Protein AF-A0A5C4M8S4-F1 (afdb_monomer)

Solvent-accessible surface area (backbone atoms only — not comparable to full-atom values): 7333 Å² total; per-residue (Å²): 133,83,67,44,34,66,45,56,55,55,42,45,72,39,97,82,41,53,70,67,50,42,56,33,48,51,38,37,75,72,65,78,52,54,52,59,38,44,46,71,66,72,43,82,48,68,52,53,49,50,63,73,31,76,70,24,52,75,60,47,46,62,53,45,48,50,57,63,66,45,74,79,72,62,76,74,74,63,77,70,79,61,84,75,88,84,81,81,91,80,77,94,71,93,74,80,92,80,88,79,88,81,87,83,88,78,83,86,90,89,135

pLDDT: mean 73.14, std 19.59, range [37.25, 93.69]

Organism: NCBI:txid2547244

Radius of gyration: 30.23 Å; Cα contacts (8 Å, |Δi|>4): 64; chains: 1; bounding box: 46×39×92 Å

Secondary structure (DSSP, 8-state):
----HHHHHHHHTSTT--HHHHHHHHHHHTTS--HHHHHTT----HHHHHTTSHHHHHHHHHHHHHHHHS-----------------------------------------

Structure (mmCIF, N/CA/C/O backbone):
data_AF-A0A5C4M8S4-F1
#
_entry.id   AF-A0A5C4M8S4-F1
#
loop_
_atom_site.group_PDB
_atom_site.id
_atom_site.type_symbol
_atom_site.label_atom_id
_atom_site.label_alt_id
_atom_site.label_comp_id
_atom_site.label_asym_id
_atom_site.label_entity_id
_atom_site.label_seq_id
_atom_site.pdbx_PDB_ins_code
_atom_site.Cartn_x
_atom_site.Cartn_y
_atom_site.Cartn_z
_atom_site.occupancy
_atom_site.B_iso_or_equiv
_atom_site.auth_seq_id
_atom_site.auth_comp_id
_atom_site.auth_asym_id
_atom_site.auth_atom_id
_atom_site.pdbx_PDB_model_num
ATOM 1 N N . MET A 1 1 ? 4.637 17.259 -0.655 1.00 48.94 1 MET A N 1
ATOM 2 C CA . MET A 1 1 ? 3.889 16.538 -1.704 1.00 48.94 1 MET A CA 1
ATOM 3 C C . MET A 1 1 ? 2.849 15.663 -1.026 1.00 48.94 1 MET A C 1
ATOM 5 O O . MET A 1 1 ? 3.253 14.885 -0.167 1.00 48.94 1 MET A O 1
ATOM 9 N N . PRO A 1 2 ? 1.546 15.833 -1.297 1.00 57.75 2 PRO A N 1
ATOM 10 C CA . PRO A 1 2 ? 0.522 15.019 -0.655 1.00 57.75 2 PRO A CA 1
ATOM 11 C C . PRO A 1 2 ? 0.534 13.591 -1.217 1.00 57.75 2 PRO A C 1
ATOM 13 O O . PRO A 1 2 ? 0.656 13.375 -2.420 1.00 57.75 2 PRO A O 1
ATOM 16 N N . LEU A 1 3 ? 0.436 12.620 -0.315 1.00 73.50 3 LEU A N 1
ATOM 17 C CA . LEU A 1 3 ? 0.352 11.191 -0.598 1.00 73.50 3 LEU A CA 1
ATOM 18 C C . LEU A 1 3 ? -1.063 10.894 -1.132 1.00 73.50 3 LEU A C 1
ATOM 20 O O . LEU A 1 3 ? -1.972 10.585 -0.368 1.00 73.50 3 LEU A O 1
ATOM 24 N N . SER A 1 4 ? -1.284 11.089 -2.432 1.00 87.12 4 SER A N 1
ATOM 25 C CA . SER A 1 4 ? -2.614 10.943 -3.035 1.00 87.12 4 SER A CA 1
ATOM 26 C C . SER A 1 4 ? -3.052 9.477 -3.131 1.00 87.12 4 SER A C 1
ATOM 28 O O . SER A 1 4 ? -2.238 8.582 -3.371 1.00 87.12 4 SER A O 1
ATOM 30 N N . ALA A 1 5 ? -4.362 9.238 -3.019 1.00 89.81 5 ALA A N 1
ATOM 31 C CA . ALA A 1 5 ? -4.969 7.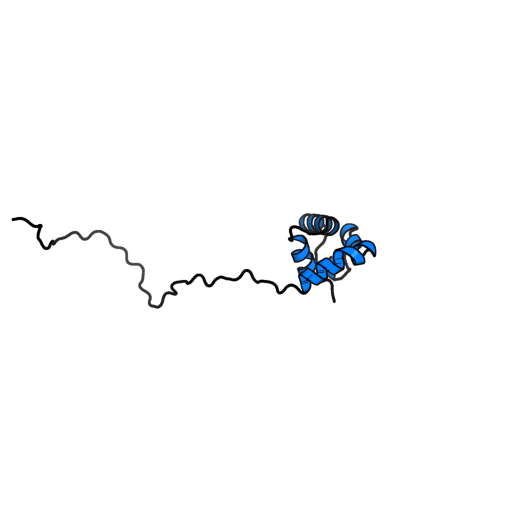909 -3.138 1.00 89.81 5 ALA A CA 1
ATOM 32 C C . ALA A 1 5 ? -4.618 7.214 -4.465 1.00 89.81 5 ALA A C 1
ATOM 34 O O . ALA A 1 5 ? -4.340 6.017 -4.499 1.00 89.81 5 ALA A O 1
ATOM 35 N N . GLU A 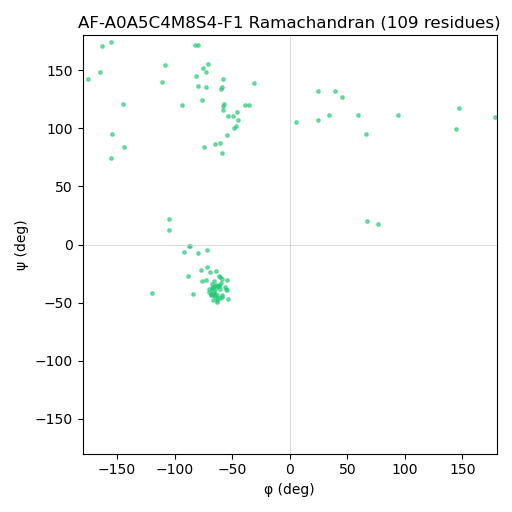1 6 ? -4.571 7.983 -5.553 1.00 88.06 6 GLU A N 1
ATOM 36 C CA . GLU A 1 6 ? -4.173 7.493 -6.872 1.00 88.06 6 GLU A CA 1
ATOM 37 C C . GLU A 1 6 ? -2.726 7.004 -6.910 1.00 88.06 6 GLU A C 1
ATOM 39 O O . GLU A 1 6 ? -2.472 5.931 -7.447 1.00 88.06 6 GLU A O 1
ATOM 44 N N . VAL A 1 7 ? -1.793 7.738 -6.295 1.00 89.50 7 VAL A N 1
ATOM 45 C CA . VAL A 1 7 ? -0.372 7.358 -6.244 1.00 89.50 7 VAL A CA 1
ATOM 46 C C . VAL A 1 7 ? -0.200 6.078 -5.431 1.00 89.50 7 VAL A C 1
ATOM 48 O O . VAL A 1 7 ? 0.528 5.184 -5.847 1.00 89.50 7 VAL A O 1
ATOM 51 N N . LEU A 1 8 ? -0.907 5.947 -4.303 1.00 89.50 8 LEU A N 1
ATOM 52 C CA . LEU A 1 8 ? -0.908 4.724 -3.493 1.00 89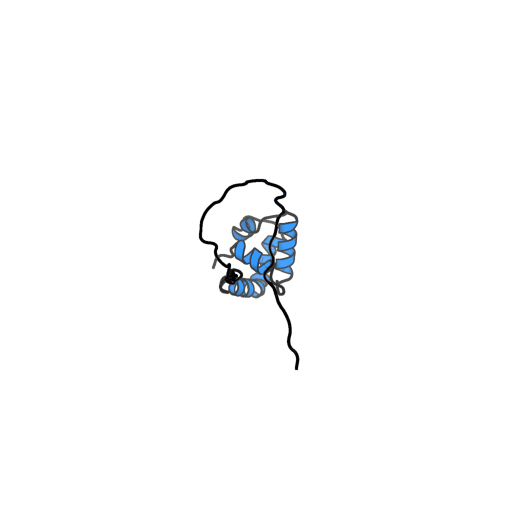.50 8 LEU A CA 1
ATOM 53 C C . LEU A 1 8 ? -1.420 3.515 -4.281 1.00 89.50 8 LEU A C 1
ATOM 55 O O . LEU A 1 8 ? -0.791 2.455 -4.268 1.00 89.50 8 LEU A O 1
ATOM 59 N N . ARG A 1 9 ? -2.536 3.688 -4.995 1.00 90.81 9 ARG A N 1
ATOM 60 C CA . ARG A 1 9 ? -3.117 2.650 -5.848 1.00 90.81 9 ARG A CA 1
ATOM 61 C C . ARG A 1 9 ? -2.174 2.269 -6.988 1.00 90.81 9 ARG A C 1
ATOM 63 O O . ARG A 1 9 ? -1.969 1.085 -7.232 1.00 90.81 9 ARG A O 1
ATOM 70 N N . GLU A 1 10 ? -1.611 3.244 -7.689 1.00 88.75 10 GLU A N 1
ATOM 71 C CA . GLU A 1 10 ? -0.706 3.018 -8.820 1.00 88.75 10 GLU A CA 1
ATOM 72 C C . GLU A 1 10 ? 0.568 2.303 -8.365 1.00 88.75 10 GLU A C 1
ATOM 74 O O . GLU A 1 10 ? 0.954 1.283 -8.931 1.00 88.75 10 GLU A O 1
ATOM 79 N N . ALA A 1 11 ? 1.157 2.770 -7.265 1.00 89.94 11 ALA A N 1
ATOM 80 C CA . ALA A 1 11 ? 2.334 2.174 -6.655 1.00 89.94 11 ALA A CA 1
ATOM 81 C C . ALA A 1 11 ? 2.090 0.727 -6.199 1.00 89.94 11 ALA A C 1
ATOM 83 O O . ALA A 1 11 ? 2.988 -0.104 -6.319 1.00 89.94 11 ALA A O 1
ATOM 84 N N . ALA A 1 12 ? 0.886 0.401 -5.718 1.00 90.75 12 ALA A N 1
ATOM 85 C CA . ALA A 1 12 ? 0.523 -0.957 -5.317 1.00 90.75 12 ALA A CA 1
ATOM 86 C C . ALA A 1 12 ? 0.396 -1.935 -6.500 1.00 90.75 12 ALA A C 1
ATOM 88 O O . ALA A 1 12 ? 0.559 -3.135 -6.30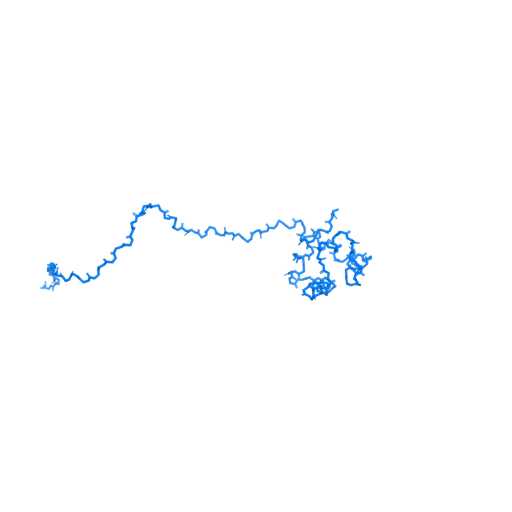7 1.00 90.75 12 ALA A O 1
ATOM 89 N N . ASN A 1 13 ? 0.139 -1.436 -7.714 1.00 87.88 13 ASN A N 1
ATOM 90 C CA . ASN A 1 13 ? 0.042 -2.253 -8.929 1.00 87.88 13 AS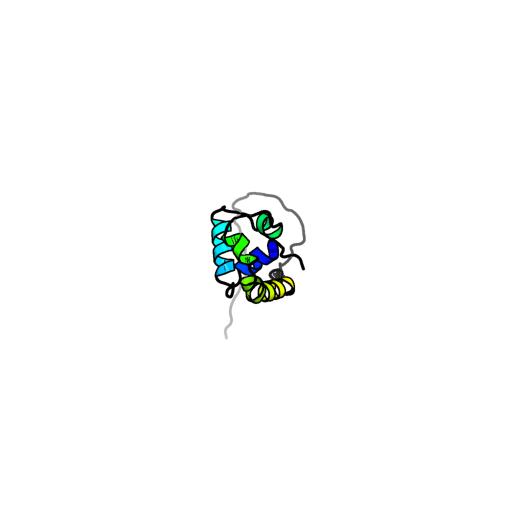N A CA 1
ATOM 91 C C . ASN A 1 13 ? 1.401 -2.487 -9.614 1.00 87.88 13 ASN A C 1
ATOM 93 O O . ASN A 1 13 ? 1.474 -3.168 -10.635 1.00 87.88 13 ASN A O 1
ATOM 97 N N . ARG A 1 14 ? 2.493 -1.926 -9.080 1.00 87.00 14 ARG A N 1
ATOM 98 C CA . ARG A 1 14 ? 3.833 -2.086 -9.655 1.00 87.00 14 ARG A CA 1
ATOM 99 C C . ARG A 1 14 ? 4.463 -3.419 -9.229 1.00 87.00 14 ARG A C 1
ATOM 101 O O . ARG A 1 14 ? 4.335 -3.816 -8.072 1.00 87.00 14 ARG A O 1
ATOM 108 N N . PRO A 1 15 ? 5.251 -4.065 -10.106 1.00 80.44 15 PRO A N 1
ATOM 109 C CA . PRO A 1 15 ? 5.897 -5.347 -9.804 1.00 80.44 15 PRO A CA 1
ATOM 110 C C . PRO A 1 15 ? 6.919 -5.270 -8.657 1.00 80.44 15 PRO A C 1
ATOM 112 O O . PRO A 1 15 ? 7.194 -6.274 -8.010 1.00 80.44 15 PRO A O 1
ATOM 115 N N . TYR A 1 16 ? 7.457 -4.080 -8.376 1.00 84.56 16 TYR A N 1
ATOM 116 C CA . TYR A 1 16 ? 8.433 -3.837 -7.306 1.00 84.56 16 TYR A CA 1
ATOM 117 C C . TYR A 1 16 ? 7.822 -3.130 -6.088 1.00 84.56 16 TYR A C 1
ATOM 119 O O . TYR A 1 16 ? 8.534 -2.490 -5.313 1.00 84.56 16 TYR A O 1
ATOM 127 N N . ALA A 1 17 ? 6.499 -3.216 -5.919 1.00 86.50 17 ALA A N 1
ATOM 128 C CA . ALA A 1 17 ? 5.811 -2.599 -4.796 1.00 86.50 17 ALA A CA 1
ATOM 129 C C . ALA A 1 17 ? 6.339 -3.143 -3.451 1.00 86.50 17 ALA A C 1
ATOM 131 O O . ALA A 1 17 ? 6.452 -4.361 -3.267 1.00 86.50 17 ALA A O 1
ATOM 132 N N . PRO A 1 18 ? 6.627 -2.272 -2.465 1.00 88.31 18 PRO A N 1
ATOM 133 C CA . PRO A 1 18 ? 7.059 -2.717 -1.148 1.00 88.31 18 PRO A CA 1
ATOM 134 C C . PRO A 1 18 ? 6.015 -3.640 -0.500 1.00 88.31 18 PRO A C 1
ATOM 136 O O . PRO A 1 18 ? 4.819 -3.346 -0.560 1.00 88.31 18 PRO A O 1
ATOM 139 N N . PRO A 1 19 ? 6.425 -4.692 0.234 1.00 89.38 19 PRO A N 1
ATOM 140 C CA . PRO A 1 19 ? 5.493 -5.668 0.806 1.00 89.38 19 PRO A CA 1
ATOM 141 C C . PRO A 1 19 ? 4.473 -5.032 1.753 1.00 89.38 19 PRO A C 1
ATOM 143 O O . PRO A 1 19 ? 3.343 -5.491 1.863 1.00 89.38 19 PRO A O 1
ATOM 146 N N . ARG A 1 20 ? 4.840 -3.938 2.423 1.00 90.06 20 ARG A N 1
ATOM 147 C CA . ARG A 1 20 ? 3.924 -3.189 3.290 1.00 90.06 20 ARG A CA 1
ATOM 148 C C . ARG A 1 20 ? 2.800 -2.501 2.506 1.00 90.06 20 ARG A C 1
ATOM 150 O O . ARG A 1 20 ? 1.675 -2.464 2.990 1.00 90.06 20 ARG A O 1
ATOM 157 N N . LEU A 1 21 ? 3.103 -1.989 1.312 1.00 90.81 21 LEU A N 1
ATOM 158 C CA . LEU A 1 21 ? 2.113 -1.395 0.416 1.00 90.81 21 LEU A CA 1
ATOM 159 C C . LEU A 1 21 ? 1.187 -2.474 -0.155 1.00 90.81 21 LEU A C 1
ATOM 161 O O . LEU A 1 21 ? -0.021 -2.277 -0.161 1.00 90.81 21 LEU A O 1
ATOM 165 N N . LEU A 1 22 ? 1.736 -3.634 -0.530 1.00 91.56 22 LEU A N 1
ATOM 166 C CA . LEU A 1 22 ? 0.947 -4.786 -0.983 1.00 91.56 22 LEU A CA 1
ATOM 167 C C . LEU A 1 22 ? -0.047 -5.256 0.086 1.00 91.56 22 LEU A C 1
ATOM 169 O O . LEU A 1 22 ? -1.224 -5.418 -0.203 1.00 91.56 22 LEU A O 1
ATOM 173 N N . ARG A 1 23 ? 0.379 -5.363 1.353 1.00 92.38 23 ARG A N 1
ATOM 174 C CA . ARG A 1 23 ? -0.530 -5.711 2.463 1.00 92.38 23 ARG A CA 1
ATOM 175 C C . ARG A 1 23 ? -1.633 -4.678 2.685 1.00 92.38 23 ARG A C 1
ATOM 177 O O . ARG A 1 23 ? -2.744 -5.045 3.056 1.00 92.38 23 ARG A O 1
ATOM 184 N N . ALA A 1 24 ? -1.333 -3.395 2.491 1.00 91.81 24 ALA A N 1
ATOM 185 C CA . ALA A 1 24 ? -2.360 -2.361 2.526 1.00 91.81 24 ALA A CA 1
ATOM 186 C C . ALA A 1 24 ? -3.322 -2.497 1.334 1.00 91.81 24 ALA A C 1
ATOM 188 O O . ALA A 1 24 ? -4.522 -2.346 1.523 1.00 91.81 24 ALA A O 1
ATOM 189 N N . ALA A 1 25 ? -2.817 -2.848 0.150 1.00 93.62 25 ALA A N 1
ATOM 190 C CA . ALA A 1 25 ? -3.627 -3.073 -1.041 1.00 93.62 25 ALA A CA 1
ATOM 191 C C . ALA A 1 25 ? -4.575 -4.267 -0.896 1.00 93.62 25 ALA A C 1
ATOM 193 O O . ALA A 1 25 ? -5.757 -4.119 -1.192 1.00 93.62 25 ALA A O 1
ATOM 194 N N . ASP A 1 26 ? -4.100 -5.396 -0.362 1.00 93.69 26 ASP A N 1
ATOM 195 C CA . ASP A 1 26 ? -4.952 -6.537 0.001 1.00 93.69 26 ASP A CA 1
ATOM 196 C C . ASP A 1 26 ? -6.094 -6.099 0.927 1.00 93.69 26 ASP A C 1
ATOM 198 O O . ASP A 1 26 ? -7.257 -6.387 0.669 1.00 93.69 26 ASP A O 1
ATOM 202 N N . ALA A 1 27 ? -5.790 -5.320 1.967 1.00 92.25 27 ALA A N 1
ATOM 203 C CA . ALA A 1 27 ? -6.803 -4.855 2.909 1.00 92.25 27 ALA A CA 1
ATOM 204 C C . ALA A 1 27 ? -7.833 -3.896 2.279 1.00 92.25 27 ALA A C 1
ATOM 206 O O . ALA A 1 27 ? -8.994 -3.899 2.691 1.00 92.25 27 ALA A O 1
ATOM 207 N N . VAL A 1 28 ? -7.435 -3.106 1.276 1.00 93.44 28 VAL A N 1
ATOM 208 C CA . VAL A 1 28 ? -8.368 -2.295 0.477 1.00 93.44 28 VAL A CA 1
ATOM 209 C C . VAL A 1 28 ? -9.261 -3.186 -0.386 1.00 93.44 28 VAL A C 1
ATOM 211 O O . VAL A 1 28 ? -10.466 -2.956 -0.440 1.00 93.44 28 VAL A O 1
ATOM 214 N N . LEU A 1 29 ? -8.703 -4.222 -1.022 1.00 92.19 29 LEU A N 1
ATOM 215 C CA . LEU A 1 29 ? -9.467 -5.190 -1.821 1.00 92.19 29 LEU A CA 1
ATOM 216 C C . LEU A 1 29 ? -10.455 -5.997 -0.967 1.00 92.19 29 LEU A C 1
ATOM 218 O O . LEU A 1 29 ? -11.559 -6.288 -1.413 1.00 92.19 29 LEU A O 1
ATOM 222 N N . GLU A 1 30 ? -10.088 -6.302 0.278 1.00 93.50 30 GLU A N 1
ATOM 223 C CA . GLU A 1 30 ? -10.972 -6.907 1.279 1.00 93.50 30 GLU A CA 1
ATOM 224 C C . GLU A 1 30 ? -12.048 -5.935 1.811 1.00 93.50 30 GLU A C 1
ATOM 226 O O . GLU A 1 30 ? -12.894 -6.338 2.608 1.00 93.50 30 GLU A O 1
ATOM 231 N N . GLY A 1 31 ? -12.023 -4.657 1.414 1.00 91.94 31 GLY A N 1
ATOM 232 C CA . GLY A 1 31 ? -12.997 -3.645 1.830 1.00 91.94 31 GLY A CA 1
ATOM 233 C C . GLY A 1 31 ? -12.795 -3.109 3.251 1.00 91.94 31 GLY A C 1
ATOM 234 O O . GLY A 1 31 ? -13.716 -2.524 3.819 1.00 91.94 31 GLY A O 1
ATOM 235 N N . LYS A 1 32 ? -11.609 -3.290 3.852 1.00 92.31 32 LYS A N 1
ATOM 236 C CA . LYS A 1 32 ? -11.322 -2.837 5.228 1.00 92.31 32 LYS A CA 1
ATOM 237 C C . LYS A 1 32 ? -11.172 -1.319 5.329 1.00 92.31 32 LYS A C 1
ATOM 239 O O . LYS A 1 32 ? -11.444 -0.750 6.383 1.00 92.31 32 LYS A O 1
ATOM 244 N N . PHE A 1 33 ? -10.694 -0.674 4.266 1.00 92.94 33 PHE A N 1
ATOM 245 C CA . PHE A 1 33 ? -10.579 0.780 4.130 1.00 92.94 33 PHE A CA 1
ATOM 246 C C . PHE A 1 33 ? -10.385 1.170 2.660 1.00 92.94 33 PHE A C 1
ATOM 248 O O . PHE A 1 33 ? -10.142 0.309 1.818 1.00 92.94 33 PHE A O 1
ATOM 255 N N . THR A 1 34 ? -10.448 2.466 2.348 1.00 92.50 34 THR A N 1
ATOM 256 C CA . THR A 1 34 ? -10.190 2.989 0.997 1.00 92.50 34 THR A CA 1
ATOM 257 C C . THR A 1 34 ? -8.864 3.746 0.929 1.00 92.50 34 THR A C 1
ATOM 259 O O . THR A 1 34 ? -8.396 4.298 1.926 1.00 92.50 34 THR A O 1
ATOM 262 N N . TRP A 1 35 ? -8.253 3.822 -0.257 1.00 91.88 35 TRP A N 1
ATOM 263 C CA . TRP A 1 35 ? -7.050 4.641 -0.463 1.00 91.88 35 TRP A CA 1
ATOM 264 C C . TRP A 1 35 ? -7.290 6.130 -0.180 1.00 91.88 35 TRP A C 1
ATOM 266 O O . TRP A 1 35 ? -6.364 6.830 0.227 1.00 91.88 35 TRP A O 1
ATOM 276 N N . GLU A 1 36 ? -8.521 6.609 -0.357 1.00 91.94 36 GLU A N 1
ATOM 277 C CA . GLU A 1 36 ? -8.925 7.985 -0.062 1.00 91.94 36 GLU A CA 1
ATOM 278 C C . GLU A 1 36 ? -8.917 8.276 1.438 1.00 91.94 36 GLU A C 1
ATOM 280 O O . GLU A 1 36 ? -8.379 9.304 1.849 1.00 91.94 36 GLU A O 1
ATOM 285 N N . ASP A 1 37 ? -9.429 7.361 2.264 1.00 90.19 37 ASP A N 1
ATOM 286 C CA . ASP A 1 37 ? -9.372 7.489 3.725 1.00 90.19 37 ASP A CA 1
ATOM 287 C C . ASP A 1 37 ? -7.929 7.470 4.241 1.00 90.19 37 ASP A C 1
ATOM 289 O O . ASP A 1 37 ? -7.577 8.208 5.163 1.00 90.19 37 ASP A O 1
ATOM 293 N N . VAL A 1 38 ? -7.067 6.655 3.626 1.00 89.25 38 VAL A N 1
ATOM 294 C CA . VAL A 1 38 ? -5.634 6.601 3.957 1.00 89.25 38 VAL A CA 1
ATOM 295 C C . VAL A 1 38 ? -4.936 7.904 3.582 1.00 89.25 38 VAL A C 1
ATOM 297 O O . VAL A 1 38 ? -4.223 8.465 4.409 1.00 89.25 38 VAL A O 1
ATOM 300 N N . ALA A 1 39 ? -5.163 8.410 2.368 1.00 89.00 39 ALA A N 1
ATOM 301 C CA . ALA A 1 39 ? -4.572 9.659 1.886 1.00 89.00 39 ALA A CA 1
ATOM 302 C C . ALA A 1 39 ? -4.990 10.872 2.735 1.00 89.00 39 ALA A C 1
ATOM 304 O O . ALA A 1 39 ? -4.188 11.775 2.967 1.00 89.00 39 ALA A O 1
ATOM 305 N N . LYS A 1 40 ? -6.230 10.875 3.240 1.00 86.94 40 LYS A N 1
ATOM 306 C CA . LYS A 1 40 ? -6.750 11.902 4.156 1.00 86.94 40 LYS A CA 1
ATOM 307 C C . LYS A 1 40 ? -6.302 11.709 5.611 1.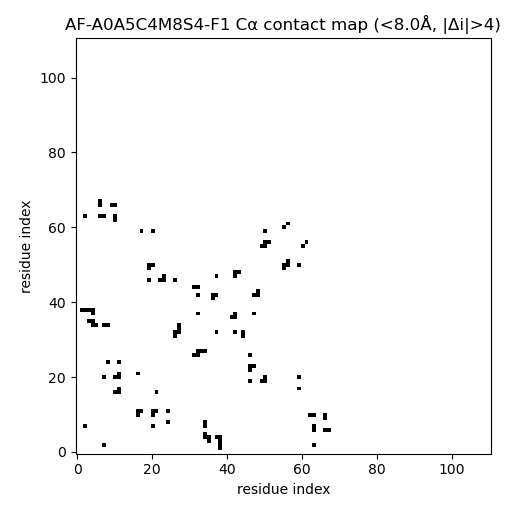00 86.94 40 LYS A C 1
ATOM 309 O O . LYS A 1 40 ? -6.588 12.564 6.444 1.00 86.94 40 LYS A O 1
ATOM 314 N N . GLY A 1 41 ? -5.637 10.598 5.937 1.00 83.69 41 GLY A N 1
ATOM 315 C CA . GLY A 1 41 ? -5.259 10.252 7.310 1.00 83.69 41 GLY A CA 1
ATOM 316 C C . GLY A 1 41 ? -6.450 9.930 8.221 1.00 83.69 41 GLY A C 1
ATOM 317 O O . GLY A 1 41 ? -6.325 10.005 9.439 1.00 83.69 41 GLY A O 1
ATOM 318 N N . GLN A 1 42 ? -7.607 9.590 7.646 1.00 85.88 42 GLN A N 1
ATOM 319 C CA . GLN A 1 42 ? -8.848 9.286 8.369 1.00 85.88 42 GLN A CA 1
ATOM 320 C C . GLN A 1 42 ? -9.002 7.789 8.684 1.00 85.88 42 GLN A C 1
ATOM 322 O O . GLN A 1 42 ? -9.918 7.393 9.401 1.00 85.88 42 GLN A O 1
ATOM 327 N N . CYS A 1 43 ? -8.100 6.946 8.174 1.00 85.44 43 CYS A N 1
ATOM 328 C CA . CYS A 1 43 ? -8.113 5.507 8.401 1.00 85.44 43 CYS A CA 1
ATOM 329 C C . CYS A 1 43 ? -7.230 5.097 9.595 1.00 85.44 43 CYS A C 1
ATOM 331 O O . CYS A 1 43 ? -6.010 5.262 9.556 1.00 85.44 43 CYS A O 1
ATOM 333 N N . ASP A 1 44 ? -7.828 4.472 10.615 1.00 87.31 44 ASP A N 1
ATOM 334 C CA . ASP A 1 44 ? -7.096 3.957 11.786 1.00 87.31 44 ASP A CA 1
ATOM 335 C C . ASP A 1 44 ? -6.564 2.521 11.606 1.00 87.31 44 ASP A C 1
ATOM 337 O O . ASP A 1 44 ? -5.884 1.975 12.474 1.00 87.31 44 ASP A O 1
ATOM 341 N N . HIS A 1 45 ? -6.831 1.891 10.458 1.00 90.12 45 HIS A N 1
ATOM 342 C CA . HIS A 1 45 ? -6.444 0.503 10.226 1.00 90.12 45 HIS A CA 1
ATOM 343 C C . HIS A 1 45 ? -4.915 0.323 10.364 1.00 90.12 45 HIS A C 1
ATOM 345 O O . HIS A 1 45 ? -4.149 1.107 9.793 1.00 90.12 45 HIS A O 1
ATOM 351 N N . PRO A 1 46 ? -4.415 -0.724 11.052 1.00 89.81 46 PRO A N 1
ATOM 352 C CA . PRO A 1 46 ? -2.982 -0.890 11.322 1.00 89.81 46 PRO A CA 1
ATOM 353 C C . PRO A 1 46 ? -2.123 -0.902 10.051 1.00 89.81 46 PRO A C 1
ATOM 355 O O . PRO A 1 46 ? -1.029 -0.339 10.034 1.00 89.81 46 PRO A O 1
ATOM 358 N N . PHE A 1 47 ? -2.626 -1.485 8.957 1.00 90.19 47 PHE A N 1
ATOM 359 C CA . PHE A 1 47 ? -1.942 -1.442 7.660 1.00 90.19 47 PHE A CA 1
ATOM 360 C C . PHE A 1 47 ? -1.865 -0.032 7.067 1.00 90.19 47 PHE A C 1
ATOM 362 O O . PHE A 1 47 ? -0.796 0.335 6.586 1.00 90.19 47 PHE A O 1
ATOM 369 N N . ALA A 1 48 ? -2.921 0.779 7.171 1.00 89.81 48 ALA A N 1
ATOM 370 C CA . ALA A 1 48 ? -2.897 2.177 6.747 1.00 89.81 48 ALA A CA 1
ATOM 371 C C . ALA A 1 48 ? -1.885 2.986 7.569 1.00 89.81 48 ALA A C 1
ATOM 373 O O . ALA A 1 48 ? -0.987 3.617 7.012 1.00 89.81 48 ALA A O 1
ATOM 374 N N . ARG A 1 49 ? -1.936 2.868 8.902 1.00 89.44 49 ARG A N 1
ATOM 375 C CA . ARG A 1 49 ? -0.992 3.537 9.815 1.00 89.44 49 ARG A CA 1
ATOM 376 C C . ARG A 1 49 ? 0.456 3.125 9.559 1.00 89.44 49 ARG A C 1
ATOM 378 O O . ARG A 1 49 ? 1.369 3.938 9.691 1.00 89.44 49 ARG A O 1
ATOM 385 N N . SER A 1 50 ? 0.685 1.878 9.142 1.00 89.62 50 SER A N 1
ATOM 386 C CA . SER A 1 50 ? 2.029 1.376 8.848 1.00 89.62 50 SER A CA 1
ATOM 387 C C . SER A 1 50 ? 2.729 2.131 7.705 1.00 89.62 50 SER A C 1
ATOM 389 O O . SER A 1 50 ? 3.963 2.218 7.709 1.00 89.62 50 SER A O 1
ATOM 391 N N . LEU A 1 51 ? 1.967 2.712 6.766 1.00 87.12 51 LEU A N 1
ATOM 392 C CA . LEU A 1 51 ? 2.476 3.487 5.624 1.00 87.12 51 LEU A CA 1
ATOM 393 C C . LEU A 1 51 ? 3.043 4.858 6.033 1.00 87.12 51 LEU A C 1
ATOM 395 O O . LEU A 1 51 ? 3.857 5.422 5.304 1.00 87.12 51 LEU A O 1
ATOM 399 N N . PHE A 1 52 ? 2.676 5.345 7.219 1.00 87.81 52 PHE A N 1
ATOM 400 C CA . PHE A 1 52 ? 3.126 6.620 7.790 1.00 87.81 52 PHE A CA 1
ATOM 401 C C . PHE A 1 52 ? 4.161 6.443 8.911 1.00 87.81 52 PHE A C 1
ATOM 403 O O . PHE A 1 52 ? 4.448 7.368 9.661 1.00 87.81 52 PHE A O 1
ATOM 410 N N . THR A 1 53 ? 4.724 5.242 9.069 1.00 88.44 53 THR A N 1
ATOM 411 C CA . THR A 1 53 ? 5.801 5.014 10.045 1.00 88.44 53 THR A CA 1
ATOM 412 C C . THR A 1 53 ? 7.129 5.593 9.546 1.00 88.44 53 THR A C 1
ATOM 414 O O . THR A 1 53 ? 7.388 5.504 8.347 1.00 88.44 53 THR A O 1
ATOM 417 N N . PRO A 1 54 ? 8.064 6.011 10.424 1.00 86.12 54 PRO A N 1
ATOM 418 C CA . PRO A 1 54 ? 9.381 6.524 10.011 1.00 86.12 54 PRO A CA 1
ATOM 419 C C . PRO A 1 54 ? 10.163 5.565 9.107 1.00 86.12 54 PRO A C 1
ATOM 421 O O . PRO A 1 54 ? 10.931 5.955 8.229 1.00 86.12 54 PRO A O 1
ATOM 424 N N . LYS A 1 55 ? 9.948 4.258 9.292 1.00 84.81 55 LYS A N 1
ATOM 425 C CA . LYS A 1 55 ? 10.526 3.223 8.430 1.00 84.81 55 LYS A CA 1
ATOM 426 C C . LYS A 1 55 ? 9.904 3.225 7.030 1.00 84.81 55 LYS A C 1
ATOM 428 O O . LYS A 1 55 ? 10.614 2.970 6.061 1.00 84.81 55 LYS A O 1
ATOM 433 N N . ALA A 1 56 ? 8.596 3.462 6.922 1.00 85.69 56 ALA A N 1
ATOM 434 C CA . ALA A 1 56 ? 7.925 3.643 5.639 1.00 85.69 56 ALA A CA 1
ATOM 435 C C . ALA A 1 56 ? 8.370 4.949 4.972 1.00 85.69 56 ALA A C 1
ATOM 437 O O . ALA A 1 56 ? 8.714 4.917 3.801 1.00 85.69 56 ALA A O 1
ATOM 438 N N . GLU A 1 57 ? 8.499 6.049 5.709 1.00 86.75 57 GLU A N 1
ATOM 439 C CA . GLU A 1 57 ? 8.975 7.323 5.149 1.00 86.75 57 GLU A CA 1
ATOM 440 C C . GLU A 1 57 ? 10.330 7.182 4.443 1.00 86.75 57 GLU A C 1
ATOM 442 O O . GLU A 1 57 ? 10.535 7.701 3.354 1.00 86.75 57 GLU A O 1
ATOM 447 N N . ARG A 1 58 ? 11.249 6.389 5.002 1.00 86.25 58 ARG A N 1
ATOM 448 C CA . ARG A 1 58 ? 12.582 6.187 4.408 1.00 86.25 58 ARG A CA 1
ATOM 449 C C . ARG A 1 58 ? 12.615 5.247 3.201 1.00 86.25 58 ARG A C 1
ATOM 451 O O . ARG A 1 58 ? 13.582 5.287 2.451 1.00 86.25 58 ARG A O 1
ATOM 458 N N . THR A 1 59 ? 11.630 4.363 3.048 1.00 85.38 59 THR A N 1
ATOM 459 C CA . THR A 1 59 ? 11.678 3.264 2.057 1.00 85.38 59 THR A CA 1
ATOM 460 C C . THR A 1 59 ? 10.554 3.334 1.030 1.00 85.38 59 THR A C 1
ATOM 462 O O . THR A 1 59 ? 10.785 3.133 -0.154 1.00 85.38 59 THR A O 1
ATOM 465 N N . LEU A 1 60 ? 9.343 3.647 1.479 1.00 86.81 60 LEU A N 1
ATOM 466 C CA . LEU A 1 60 ? 8.140 3.758 0.669 1.00 86.81 60 LEU A CA 1
ATOM 467 C C . LEU A 1 60 ? 8.020 5.140 0.024 1.00 86.81 60 LEU A C 1
ATOM 469 O O . LEU A 1 60 ? 7.666 5.221 -1.143 1.00 86.81 60 LEU A O 1
ATOM 473 N N . TRP A 1 61 ? 8.299 6.231 0.741 1.00 87.38 61 TRP A N 1
ATOM 474 C CA . TRP A 1 61 ? 8.039 7.568 0.191 1.00 87.38 61 TRP A CA 1
ATOM 475 C C . TRP A 1 61 ? 8.913 7.935 -1.012 1.00 87.38 61 TRP A C 1
ATOM 477 O O . TRP A 1 61 ? 8.366 8.538 -1.929 1.00 87.38 61 TRP A O 1
ATOM 487 N N . PRO A 1 62 ? 10.204 7.550 -1.091 1.00 88.25 62 PRO A N 1
ATOM 488 C CA . PRO A 1 62 ? 10.983 7.739 -2.314 1.00 88.25 62 PRO A CA 1
ATOM 489 C C . PRO A 1 62 ? 10.379 6.989 -3.507 1.00 88.25 62 PRO A C 1
ATOM 491 O O . PRO A 1 62 ? 10.322 7.529 -4.604 1.00 88.25 62 PRO A O 1
ATOM 494 N N . PHE A 1 63 ? 9.860 5.777 -3.284 1.00 87.56 63 PHE A N 1
ATOM 495 C CA . PHE A 1 63 ? 9.170 5.001 -4.315 1.00 87.56 63 PHE A CA 1
ATOM 496 C C . PHE A 1 63 ? 7.855 5.664 -4.744 1.00 87.56 63 PHE A C 1
ATOM 498 O O . PHE A 1 63 ? 7.577 5.784 -5.930 1.00 87.56 63 PHE A O 1
ATOM 505 N N . LEU A 1 64 ? 7.063 6.165 -3.793 1.00 87.88 64 LEU A N 1
ATOM 506 C CA . LEU A 1 64 ? 5.838 6.906 -4.103 1.00 87.88 64 LEU A CA 1
ATOM 507 C C . LEU A 1 64 ? 6.126 8.218 -4.841 1.00 87.88 64 LEU A C 1
ATOM 509 O O . LEU A 1 64 ? 5.353 8.590 -5.713 1.00 87.88 64 LEU A O 1
ATOM 513 N N . GLN A 1 65 ? 7.225 8.903 -4.516 1.00 87.88 65 GLN A N 1
ATOM 514 C CA . GLN A 1 65 ? 7.664 10.095 -5.244 1.00 87.88 65 GLN A CA 1
ATOM 515 C C . GLN A 1 65 ? 8.057 9.755 -6.678 1.00 87.88 65 GLN A C 1
ATOM 517 O O . GLN A 1 65 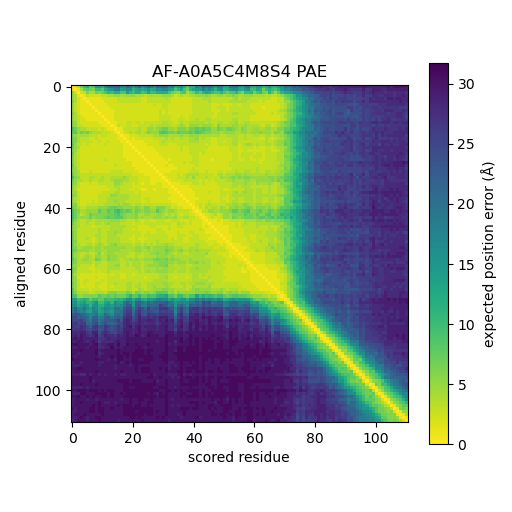? 7.631 10.458 -7.581 1.00 87.88 65 GLN A O 1
ATOM 522 N N . GLN A 1 66 ? 8.785 8.656 -6.899 1.00 85.75 66 GLN A N 1
ATOM 523 C CA . GLN A 1 66 ? 9.081 8.179 -8.252 1.00 85.75 66 GLN A CA 1
ATOM 524 C C . GLN A 1 66 ? 7.801 7.886 -9.033 1.00 85.75 66 GLN A C 1
ATOM 526 O O . GLN A 1 66 ? 7.687 8.299 -10.173 1.00 85.75 66 GLN A O 1
ATOM 531 N N . VAL A 1 67 ? 6.815 7.233 -8.415 1.00 86.31 67 VAL A N 1
ATOM 532 C CA . VAL A 1 67 ? 5.527 6.950 -9.068 1.00 86.31 67 VAL A CA 1
ATOM 533 C C . VAL A 1 67 ? 4.715 8.226 -9.326 1.00 86.31 67 VAL A C 1
ATOM 535 O O . VAL A 1 67 ? 3.997 8.292 -10.315 1.00 86.31 67 VAL A O 1
ATOM 538 N N . ALA A 1 68 ? 4.808 9.229 -8.451 1.00 85.12 68 ALA A N 1
ATOM 539 C CA . ALA A 1 68 ? 4.115 10.506 -8.615 1.00 85.12 68 ALA A CA 1
ATOM 540 C C . ALA A 1 68 ? 4.767 11.422 -9.665 1.00 85.12 68 ALA A C 1
ATOM 542 O O . ALA A 1 68 ? 4.065 12.225 -10.276 1.00 85.12 68 ALA A O 1
ATOM 543 N N . ASP A 1 69 ? 6.088 11.331 -9.826 1.00 81.62 69 ASP A N 1
ATOM 544 C CA . ASP A 1 69 ? 6.881 12.105 -10.789 1.00 81.62 69 ASP A CA 1
ATOM 545 C C . ASP A 1 69 ? 6.967 11.419 -12.156 1.00 81.62 69 ASP A C 1
ATOM 547 O O . ASP A 1 69 ? 7.095 12.090 -13.179 1.00 81.62 69 ASP A O 1
ATOM 551 N N . GLU A 1 70 ? 6.850 10.086 -12.195 1.00 76.69 70 GLU A N 1
ATOM 552 C CA . GLU A 1 70 ? 6.771 9.351 -13.448 1.00 76.69 70 GLU A CA 1
ATOM 553 C C . GLU A 1 70 ? 5.565 9.886 -14.227 1.00 76.69 70 GLU A C 1
ATOM 555 O O . GLU A 1 70 ? 4.432 9.823 -13.730 1.00 76.69 70 GLU A O 1
ATOM 560 N N . PRO A 1 71 ? 5.775 10.444 -15.436 1.00 61.50 71 PRO A N 1
ATOM 561 C CA . PRO A 1 71 ? 4.657 10.858 -16.253 1.00 61.50 71 PRO A CA 1
ATOM 562 C C . PRO A 1 71 ? 3.810 9.610 -16.427 1.00 61.50 71 PRO A C 1
ATOM 564 O O . PRO A 1 71 ? 4.322 8.605 -16.923 1.00 61.50 71 PRO A O 1
ATOM 567 N N . ARG A 1 72 ? 2.541 9.658 -15.986 1.00 57.19 72 ARG A N 1
ATOM 568 C CA . ARG A 1 72 ? 1.546 8.648 -16.346 1.00 57.19 72 ARG A CA 1
ATOM 569 C C . ARG A 1 72 ? 1.672 8.520 -17.851 1.00 57.19 72 ARG A C 1
ATOM 571 O O . ARG A 1 72 ? 1.160 9.364 -18.589 1.00 57.19 72 ARG A O 1
ATOM 578 N N . GLN A 1 73 ? 2.368 7.483 -18.304 1.00 50.59 73 GLN A N 1
ATOM 579 C CA . GLN A 1 73 ? 2.154 6.963 -19.624 1.00 50.59 73 GLN A CA 1
ATOM 580 C C . GLN A 1 73 ? 0.728 6.457 -19.509 1.00 50.59 73 GLN A C 1
ATOM 582 O O . GLN A 1 73 ? 0.472 5.327 -19.102 1.00 50.59 73 GLN A O 1
ATOM 587 N N . GLN A 1 74 ? -0.225 7.370 -19.755 1.00 45.69 74 GLN A N 1
ATOM 588 C CA . GLN A 1 74 ? -1.522 6.994 -20.273 1.00 45.69 74 GLN A CA 1
ATOM 589 C C . GLN A 1 74 ? -1.168 5.906 -21.264 1.00 45.69 74 GLN A C 1
ATOM 591 O O . GLN A 1 74 ? -0.306 6.208 -22.100 1.00 45.69 74 GLN A O 1
ATOM 596 N N . PRO A 1 75 ? -1.674 4.664 -21.095 1.00 48.34 75 PRO A N 1
ATOM 597 C CA . PRO A 1 75 ? -1.358 3.600 -22.028 1.00 48.34 75 PRO A CA 1
ATOM 598 C C . PRO A 1 75 ? -1.534 4.256 -23.365 1.00 48.34 75 PRO A C 1
ATOM 600 O O . PRO A 1 75 ? -2.618 4.805 -23.605 1.00 48.34 75 PRO A O 1
ATOM 603 N N . GLU A 1 76 ? -0.426 4.395 -24.100 1.00 46.97 76 GLU A N 1
ATOM 604 C CA . GLU A 1 76 ? -0.455 5.104 -25.351 1.00 46.97 76 GLU A CA 1
ATOM 605 C C . GLU A 1 76 ? -1.573 4.370 -26.055 1.00 46.97 76 GLU A C 1
ATOM 607 O O . GLU A 1 76 ? -1.483 3.168 -26.334 1.00 46.97 76 GLU A O 1
ATOM 612 N N . ARG A 1 77 ? -2.706 5.055 -26.240 1.00 51.66 77 ARG A N 1
ATOM 613 C CA . ARG A 1 77 ? -3.564 4.726 -27.341 1.00 51.66 77 ARG A CA 1
ATOM 614 C C . ARG A 1 77 ? -2.601 4.987 -28.470 1.00 51.66 77 ARG A C 1
ATOM 616 O O . ARG A 1 77 ? -2.514 6.108 -28.961 1.00 51.66 77 ARG A O 1
ATOM 623 N N . HIS A 1 78 ? -1.825 3.953 -28.820 1.00 38.59 78 HIS A N 1
ATOM 624 C CA . HIS A 1 78 ? -1.361 3.753 -30.158 1.00 38.59 78 HIS A CA 1
ATOM 625 C C . HIS A 1 78 ? -2.553 4.248 -30.954 1.00 38.59 78 HIS A C 1
ATOM 627 O O . HIS A 1 78 ? -3.670 3.760 -30.703 1.00 38.59 78 HIS A O 1
ATOM 633 N N . PRO A 1 79 ? -2.401 5.269 -31.803 1.00 48.50 79 PRO A N 1
ATOM 634 C CA . PRO A 1 79 ? -3.340 5.381 -32.878 1.00 48.50 79 PRO A CA 1
ATOM 635 C C . PRO A 1 79 ? -3.242 4.011 -33.550 1.00 48.50 79 PRO A C 1
ATOM 637 O O . PRO A 1 79 ? -2.356 3.742 -34.356 1.00 48.50 79 PRO A O 1
ATOM 640 N N . VAL A 1 80 ? -4.140 3.096 -33.158 1.00 49.03 80 VAL A N 1
ATOM 641 C CA . VAL A 1 80 ? -4.768 2.204 -34.096 1.00 49.03 80 VAL A CA 1
ATOM 642 C C . VAL A 1 80 ? -5.104 3.189 -35.179 1.00 49.03 80 VAL A C 1
ATOM 644 O O . VAL A 1 80 ? -5.898 4.112 -34.980 1.00 49.03 80 VAL A O 1
ATOM 647 N N . ARG A 1 81 ? -4.352 3.088 -36.266 1.00 44.62 81 ARG A N 1
ATOM 648 C CA . ARG A 1 81 ? -4.755 3.612 -37.544 1.00 44.62 81 ARG A CA 1
ATOM 649 C C . ARG A 1 81 ? -6.061 2.887 -37.823 1.00 44.62 81 ARG A C 1
ATOM 651 O O . ARG A 1 81 ? -6.093 1.859 -38.485 1.00 44.62 81 ARG A O 1
ATOM 658 N N . ALA A 1 82 ? -7.119 3.364 -37.181 1.00 44.53 82 ALA A N 1
ATOM 659 C CA . ALA A 1 82 ? -8.455 3.178 -37.631 1.00 44.53 82 ALA A CA 1
ATOM 660 C C . ALA A 1 82 ? -8.384 3.796 -39.019 1.00 44.53 82 ALA A C 1
ATOM 662 O O . ALA A 1 82 ? -8.078 4.981 -39.171 1.00 44.53 82 ALA A O 1
ATOM 663 N N . GLY A 1 83 ? -8.589 2.961 -40.034 1.00 48.03 83 GLY A N 1
ATOM 664 C CA . GLY A 1 83 ? -9.436 3.431 -41.111 1.00 48.03 83 GLY A CA 1
ATOM 665 C C . GLY A 1 83 ? -10.649 4.046 -40.424 1.00 48.03 83 GLY A C 1
ATOM 666 O O . GLY A 1 83 ? -11.441 3.336 -39.808 1.00 48.03 83 GLY A O 1
ATOM 667 N N . GLY A 1 84 ? -10.651 5.372 -40.360 1.00 37.25 84 GLY A N 1
ATOM 668 C CA . GLY A 1 84 ? -11.804 6.142 -39.956 1.00 37.25 84 GLY A CA 1
ATOM 669 C C . GLY A 1 84 ? -12.751 6.141 -41.150 1.00 37.25 84 GLY A C 1
ATOM 670 O O . GLY A 1 84 ? -12.288 6.468 -42.244 1.00 37.25 84 GLY A O 1
ATOM 671 N N . PRO A 1 85 ? -14.002 5.706 -40.961 1.00 49.75 85 PRO A N 1
ATOM 672 C CA . PRO A 1 85 ? -15.029 5.714 -41.984 1.00 49.75 85 PRO A CA 1
ATOM 673 C C . PRO A 1 85 ? -15.610 7.126 -42.113 1.00 49.75 85 PRO A C 1
ATOM 675 O O . PRO A 1 85 ? -15.880 7.778 -41.108 1.00 49.75 85 PRO A O 1
ATOM 678 N N . ASP A 1 86 ? -15.795 7.542 -43.354 1.00 40.00 86 ASP A N 1
ATOM 679 C CA . ASP A 1 86 ? -16.569 8.686 -43.844 1.00 40.00 86 ASP A CA 1
ATOM 680 C C . ASP A 1 86 ? -17.114 8.112 -45.173 1.00 40.00 86 ASP A C 1
ATOM 682 O O . ASP A 1 86 ? -16.335 7.547 -45.940 1.00 40.00 86 ASP A O 1
ATOM 686 N N . GLU A 1 87 ? -18.398 7.989 -45.475 1.00 45.09 87 GLU A N 1
ATOM 687 C CA . GLU A 1 87 ? -19.603 8.685 -45.052 1.00 45.09 87 GLU A CA 1
ATOM 688 C C . GLU A 1 87 ? -20.805 7.730 -45.241 1.00 45.09 87 GLU A C 1
ATOM 690 O O . GLU A 1 87 ? -20.675 6.643 -45.805 1.00 45.09 87 GLU A O 1
ATOM 695 N N . GLU A 1 88 ? -21.969 8.192 -44.785 1.00 48.59 88 GLU A N 1
ATOM 696 C CA . GLU A 1 88 ? -23.308 7.895 -45.318 1.00 48.59 88 GLU A CA 1
ATOM 697 C C . GLU A 1 88 ? -23.881 6.464 -45.217 1.00 48.59 88 GLU A C 1
ATOM 699 O O . GLU A 1 88 ? -23.689 5.575 -46.037 1.00 48.59 88 GLU A O 1
ATOM 704 N N . GLU A 1 89 ? -24.655 6.290 -44.139 1.00 50.00 89 GLU A N 1
ATOM 705 C CA . GLU A 1 89 ? -26.068 5.889 -44.189 1.00 50.00 89 GLU A CA 1
ATOM 706 C C . GLU A 1 89 ? -26.525 5.114 -45.435 1.00 50.00 89 GLU A C 1
ATOM 708 O O . GLU A 1 89 ? -26.826 5.723 -46.449 1.00 50.00 89 GLU A O 1
ATOM 713 N N . GLU A 1 90 ? -26.768 3.808 -45.308 1.00 46.47 90 GLU A N 1
ATOM 714 C CA . GLU A 1 90 ? -27.908 3.189 -45.995 1.00 46.47 90 GLU A CA 1
ATOM 715 C C . GLU A 1 90 ? -28.365 1.922 -45.256 1.00 46.47 90 GLU A C 1
ATOM 717 O O . GLU A 1 90 ? -27.779 0.842 -45.313 1.00 46.47 90 GLU A O 1
ATOM 722 N N . ASP A 1 91 ? -29.369 2.168 -44.420 1.00 50.25 91 ASP A N 1
ATOM 723 C CA . ASP A 1 91 ? -30.595 1.407 -44.197 1.00 50.25 91 ASP A CA 1
ATOM 724 C C . ASP A 1 91 ? -30.641 -0.104 -44.520 1.00 50.25 91 ASP A C 1
ATOM 726 O O . ASP A 1 91 ? -30.349 -0.605 -45.605 1.00 50.25 91 ASP A O 1
ATOM 730 N N . PHE A 1 92 ? -31.160 -0.835 -43.538 1.00 50.56 92 PHE A N 1
ATOM 731 C CA . PHE A 1 92 ? -31.618 -2.216 -43.626 1.00 50.56 92 PHE A CA 1
ATOM 732 C C . PHE A 1 92 ? -32.566 -2.438 -44.829 1.00 50.56 92 PHE A C 1
ATOM 734 O O . PHE A 1 92 ? -33.739 -2.080 -44.783 1.00 50.56 92 PHE A O 1
ATOM 741 N N . SER A 1 93 ? -32.131 -3.170 -45.860 1.00 55.97 93 SER A N 1
ATOM 742 C CA . SER A 1 93 ? -33.056 -3.848 -46.785 1.00 55.97 93 SER A CA 1
ATOM 743 C C . SER A 1 93 ? -32.533 -5.202 -47.259 1.00 55.97 93 SER A C 1
ATOM 745 O O . SER A 1 93 ? -31.944 -5.381 -48.317 1.00 55.97 93 SER A O 1
ATOM 747 N N . LEU A 1 94 ? -32.799 -6.195 -46.413 1.00 51.06 94 LEU A N 1
ATOM 748 C CA . LEU A 1 94 ? -33.512 -7.423 -46.766 1.00 51.06 94 LEU A CA 1
ATOM 749 C C . LEU A 1 94 ? -33.860 -7.585 -48.268 1.00 51.06 94 LEU A C 1
ATOM 751 O O . LEU A 1 94 ? -34.846 -7.013 -48.725 1.00 51.06 94 LEU A O 1
ATOM 755 N N . ARG A 1 95 ? -33.142 -8.454 -48.992 1.00 47.59 95 ARG A N 1
ATOM 756 C CA . ARG A 1 95 ? -33.678 -9.435 -49.972 1.00 47.59 95 ARG A CA 1
ATOM 757 C C . ARG A 1 95 ? -32.501 -10.186 -50.605 1.00 47.59 95 ARG A C 1
ATOM 759 O O . ARG A 1 95 ? -31.626 -9.595 -51.208 1.00 47.59 95 ARG A O 1
ATOM 766 N N . THR A 1 96 ? -32.318 -11.467 -50.288 1.00 49.47 96 THR A N 1
ATOM 767 C CA . THR A 1 96 ? -32.997 -12.584 -50.972 1.00 49.47 96 THR A CA 1
ATOM 768 C C . THR A 1 96 ? -32.677 -12.604 -52.464 1.00 49.47 96 THR A C 1
ATOM 770 O O . THR A 1 96 ? -33.145 -11.738 -53.186 1.00 49.47 96 THR A O 1
ATOM 773 N N . TYR A 1 97 ? -31.918 -13.629 -52.866 1.00 50.34 97 TYR A N 1
ATOM 774 C CA . TYR A 1 97 ? -31.994 -14.340 -54.146 1.00 50.34 97 TYR A CA 1
ATOM 775 C C . TYR A 1 97 ? -32.385 -13.524 -55.388 1.00 50.34 97 TYR A C 1
ATOM 777 O O . TYR A 1 97 ? -33.547 -13.182 -55.592 1.00 50.34 97 TYR A O 1
ATOM 785 N N . GLY A 1 98 ? -31.413 -13.360 -56.280 1.00 50.75 98 GLY A N 1
ATOM 786 C CA . GLY A 1 98 ? -31.604 -12.881 -57.643 1.00 50.75 98 GLY A CA 1
ATOM 787 C C . GLY A 1 98 ? -30.464 -13.379 -58.517 1.00 50.75 98 GLY A C 1
ATOM 788 O O . GLY A 1 98 ? -29.521 -12.651 -58.790 1.00 50.75 98 GLY A O 1
ATOM 789 N N . GLU A 1 99 ? -30.537 -14.665 -58.835 1.00 48.56 99 GLU A N 1
ATOM 790 C CA . GLU A 1 99 ? -29.939 -15.330 -59.993 1.00 48.56 99 GLU A CA 1
ATOM 791 C C . GLU A 1 99 ? -29.840 -14.399 -61.222 1.00 48.56 99 GLU A C 1
ATOM 793 O O . GLU A 1 99 ? -30.783 -13.654 -61.483 1.00 48.56 99 GLU A O 1
ATOM 798 N N . ASP A 1 100 ? -28.720 -14.460 -61.955 1.00 48.03 100 ASP A N 1
ATOM 799 C CA . ASP A 1 100 ? -28.658 -14.625 -63.426 1.00 48.03 100 ASP A CA 1
ATOM 800 C C . ASP A 1 100 ? -27.458 -13.896 -64.084 1.00 48.03 100 ASP A C 1
ATOM 802 O O . ASP A 1 100 ? -27.330 -12.679 -64.008 1.00 48.03 100 ASP A O 1
ATOM 806 N N . VAL A 1 101 ? -26.587 -14.712 -64.705 1.00 49.25 101 VAL A N 1
ATOM 807 C CA . VAL A 1 101 ? -25.816 -14.524 -65.962 1.00 49.25 101 VAL A CA 1
ATOM 808 C C . VAL A 1 101 ? -25.096 -13.169 -66.200 1.00 49.25 101 VAL A C 1
ATOM 810 O O . VAL A 1 101 ? -25.670 -12.094 -66.191 1.00 49.25 101 VAL A O 1
ATOM 813 N N . SER A 1 102 ? -23.796 -13.105 -66.500 1.00 46.00 102 SER A N 1
ATOM 814 C CA . SER A 1 102 ? -23.188 -13.634 -67.724 1.00 46.00 102 SER A CA 1
ATOM 815 C C . SER A 1 102 ? -21.658 -13.489 -67.679 1.00 46.00 102 SER A C 1
ATOM 817 O O . SER A 1 102 ? -21.124 -12.488 -67.203 1.00 46.00 102 SER A O 1
ATOM 819 N N . VAL A 1 103 ? -20.961 -14.487 -68.213 1.00 57.47 103 VAL A N 1
ATOM 820 C CA . VAL A 1 103 ? -19.503 -14.540 -68.417 1.00 57.47 103 VAL A CA 1
ATOM 821 C C . VAL A 1 103 ? -19.035 -13.598 -69.540 1.00 57.47 103 VAL A C 1
ATOM 823 O O . VAL A 1 103 ? -19.773 -13.395 -70.505 1.00 57.47 103 VAL A O 1
ATOM 826 N N . PRO A 1 104 ? -17.767 -13.146 -69.519 1.00 57.50 104 PRO A N 1
ATOM 827 C CA . PRO A 1 104 ? -17.005 -13.015 -70.756 1.00 57.50 104 PRO A CA 1
ATOM 828 C C . PRO A 1 104 ? -15.853 -14.050 -70.842 1.00 57.50 104 PRO A C 1
ATOM 830 O O . PRO A 1 104 ? -15.194 -14.319 -69.834 1.00 57.50 104 PRO A O 1
ATOM 833 N N . PRO A 1 105 ? -15.621 -14.644 -72.033 1.00 55.59 105 PRO A N 1
ATOM 834 C CA . PRO A 1 105 ? -14.547 -15.605 -72.343 1.00 55.59 105 PRO A CA 1
ATOM 835 C C . PRO A 1 105 ? -13.229 -14.841 -72.638 1.00 55.59 105 PRO A C 1
ATOM 837 O O . PRO A 1 105 ? -13.250 -13.621 -72.747 1.00 55.59 105 PRO A O 1
ATOM 840 N N . GLU A 1 106 ? -12.030 -15.398 -72.805 1.00 53.16 106 GLU A N 1
ATOM 841 C CA . GLU A 1 106 ? -11.526 -16.753 -73.023 1.00 53.16 106 GLU A CA 1
ATOM 842 C C . GLU A 1 106 ? -10.003 -16.725 -72.741 1.00 53.16 106 GLU A C 1
ATOM 844 O O . GLU A 1 106 ? -9.361 -15.700 -72.961 1.00 53.16 106 GLU A O 1
ATOM 849 N N . SER A 1 107 ? -9.474 -17.853 -72.251 1.00 52.34 107 SER A N 1
ATOM 850 C CA . SER A 1 107 ? -8.257 -18.579 -72.684 1.00 52.34 107 SER A CA 1
ATOM 851 C C . SER A 1 107 ? -6.991 -17.802 -73.106 1.00 52.34 107 SER A C 1
ATO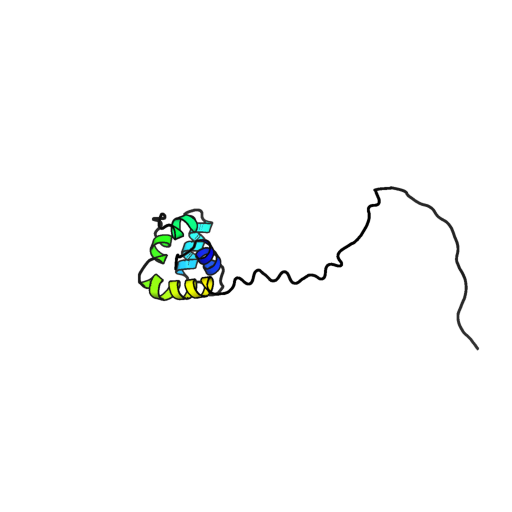M 853 O O . SER A 1 107 ? -7.013 -16.896 -73.921 1.00 52.34 107 SER A O 1
ATOM 855 N N . GLY A 1 108 ? -5.792 -18.135 -72.618 1.00 48.75 108 GLY A N 1
ATOM 856 C CA . GLY A 1 108 ? -5.202 -19.481 -72.626 1.00 48.75 108 GLY A CA 1
ATOM 857 C 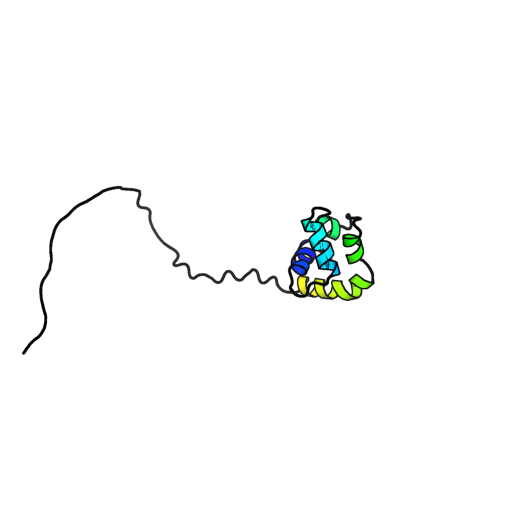C . GLY A 1 108 ? -4.312 -19.633 -73.872 1.00 48.75 108 GLY A C 1
ATOM 858 O O . GLY A 1 108 ? -4.817 -19.600 -74.986 1.00 48.75 108 GLY A O 1
ATOM 859 N N . GLY A 1 109 ? -2.989 -19.722 -73.691 1.00 44.78 109 GLY A N 1
ATOM 860 C CA . GLY A 1 109 ? -1.997 -19.686 -74.778 1.00 44.78 109 GLY A CA 1
ATOM 861 C C . GLY A 1 109 ? -1.796 -20.993 -75.561 1.00 44.78 109 GLY A C 1
ATOM 862 O O . GLY A 1 109 ? -2.259 -22.052 -75.149 1.00 44.78 109 GLY A O 1
ATOM 863 N N . GLY A 1 110 ? -1.020 -20.906 -76.653 1.00 43.84 110 GLY A N 1
ATOM 864 C CA . GLY A 1 110 ? -0.386 -22.055 -77.315 1.00 43.84 110 GLY A CA 1
ATOM 865 C C . GLY A 1 110 ? -0.297 -21.973 -78.845 1.00 43.84 110 GLY A C 1
ATOM 866 O O . GLY A 1 110 ? -1.260 -22.307 -79.529 1.00 43.84 110 GLY A O 1
ATOM 867 N N . ASN A 1 111 ? 0.875 -21.593 -79.366 1.00 40.81 111 ASN A N 1
ATOM 868 C CA . ASN A 1 111 ? 1.752 -22.457 -80.178 1.00 40.81 111 ASN A CA 1
ATOM 869 C C . ASN A 1 111 ? 3.173 -21.876 -80.163 1.00 40.81 111 ASN A C 1
ATOM 871 O O . ASN A 1 111 ? 3.304 -20.675 -80.491 1.00 40.81 111 ASN A O 1
#

Sequence (111 aa):
MPLSAEVLREAANRPYAPPRLLRAADAVLEGKFTWEDVAKGQCDHPFARSLFTPKAERTLWPFLQQVADEPRQQPERHPVRAGGPDEEEEDFSLRTYGEDVSVPPESGGGN

Foldseek 3Di:
DQLALVLLVQLCPDPPRDVLSVVVVVCVVVVVDGSHCLSVVNDPDPSSVVCVDPVNCVPVVVSSVCSVPPPPVPVPVPPPVPPPDDDDDDDDDDDDDDDDDDDDDDDDDDD

Mean predicted aligned error: 15.92 Å